Protein AF-A0A7M3Y0N8-F1 (afdb_monomer_lite)

Sequence (181 aa):
MATEAGMDGLASALGILLIPVLLALPLRIAWQLRVGSSIDNMSYRADIRRILHAGMPIEAFRVALNDRAREAGISPQRQRLLEADTIYPLGLGHFILLPALFVFPIALLLAAPVILLAFPVFMVTEFLLIRRNVLATALNLLRRLTNWQIIHIPRTLDTGEVSREHVMELSHHLRHFQRAP

pLDDT: mean 79.37, std 14.77, range [41.78, 96.88]

Secondary structure (DSSP, 8-state):
-HHHHHHHHHHHHHHHHHHHHHHHHHHHHHHHHHH---HHHHHHHHHHHHHHHTT--GGGGHHHHHHHHHHTT--HHHHHHHHHHHHS---HHHHHHHHHHHHHHHHHHHHHHHHHHHHHHHHHHHIIIIIT-HHHHHHHHHHHHH-------------S---HHHHHHHHHHHHHHT---

Foldseek 3Di:
DVVVVVVVVVVVVVVVVCVLVVQLVVVVVVVDVVLHPDPLLVVLLVVLVVCVVVVHDVVVCVVVSVVSCVVSVHDPVSSVVSNCCSVPPPDSVNSSVVVVVVVVVVVCVVCVVVCVVCVVVVVVVCCVVPVVVVVVVVVVVVCVVVVDDPPDPDPPDDDDDDPVVVVVVVVVVVVVVVPDD

Radius of gyration: 30.43 Å; chains: 1; bounding box: 60×51×73 Å

Structure (mmCIF, N/CA/C/O backbone):
data_AF-A0A7M3Y0N8-F1
#
_entry.id   AF-A0A7M3Y0N8-F1
#
loop_
_atom_site.group_PDB
_atom_site.id
_atom_site.type_symbol
_atom_site.label_atom_id
_atom_site.label_alt_id
_atom_site.label_comp_id
_atom_site.label_asym_id
_atom_site.label_entity_id
_atom_site.label_seq_id
_atom_site.pdbx_PDB_ins_code
_atom_site.Cartn_x
_atom_site.Cartn_y
_atom_site.Cartn_z
_atom_site.occupancy
_atom_site.B_iso_or_equiv
_atom_site.auth_seq_id
_atom_site.auth_comp_id
_atom_site.auth_asym_id
_atom_site.auth_atom_id
_atom_site.pdbx_PDB_model_num
ATOM 1 N N . MET A 1 1 ? 21.753 -34.681 -4.983 1.00 45.09 1 MET A N 1
ATOM 2 C CA . MET A 1 1 ? 22.446 -33.444 -5.404 1.00 45.09 1 MET A CA 1
ATOM 3 C C . MET A 1 1 ? 21.598 -32.520 -6.282 1.00 45.09 1 MET A C 1
ATOM 5 O O . MET A 1 1 ? 21.360 -31.408 -5.843 1.00 45.09 1 MET A O 1
ATOM 9 N N . ALA A 1 2 ? 21.096 -32.905 -7.470 1.00 52.44 2 ALA A N 1
ATOM 10 C CA . ALA A 1 2 ? 20.305 -31.975 -8.309 1.00 52.44 2 ALA A CA 1
ATOM 11 C C . ALA A 1 2 ? 18.883 -31.671 -7.776 1.00 52.44 2 ALA A C 1
ATOM 13 O O . ALA A 1 2 ? 18.378 -30.566 -7.946 1.00 52.44 2 ALA A O 1
ATOM 14 N N . THR A 1 3 ? 18.241 -32.635 -7.110 1.00 57.16 3 THR A N 1
ATOM 15 C CA . THR A 1 3 ? 16.905 -32.479 -6.503 1.00 57.16 3 THR A CA 1
ATOM 16 C C . THR A 1 3 ? 16.920 -31.661 -5.211 1.00 57.16 3 THR A C 1
ATOM 18 O O . THR A 1 3 ? 16.003 -30.881 -4.975 1.00 57.16 3 THR A O 1
ATOM 21 N N . GLU A 1 4 ? 17.981 -31.784 -4.412 1.00 56.31 4 GLU A N 1
ATOM 22 C CA . GLU A 1 4 ? 18.173 -31.024 -3.166 1.00 56.31 4 GLU A CA 1
ATOM 23 C C . GLU A 1 4 ? 18.320 -29.524 -3.457 1.00 56.31 4 GLU A C 1
ATOM 25 O O . GLU A 1 4 ? 17.602 -28.721 -2.874 1.00 56.31 4 GLU A O 1
ATOM 30 N N . ALA A 1 5 ? 19.109 -29.153 -4.476 1.00 60.94 5 ALA A N 1
ATOM 31 C CA . ALA A 1 5 ? 19.248 -27.759 -4.909 1.00 60.94 5 ALA A CA 1
ATOM 32 C C . ALA A 1 5 ? 17.915 -27.124 -5.364 1.00 60.94 5 ALA A C 1
ATOM 34 O O . ALA A 1 5 ? 17.694 -25.927 -5.178 1.00 60.94 5 ALA A O 1
ATOM 35 N N . GLY A 1 6 ? 17.008 -27.920 -5.944 1.00 75.00 6 GLY A N 1
ATOM 36 C CA . GLY A 1 6 ? 15.667 -27.466 -6.322 1.00 75.00 6 GLY A CA 1
ATOM 37 C C . GLY A 1 6 ? 14.749 -27.251 -5.117 1.00 75.00 6 GLY A C 1
ATOM 38 O O . GLY A 1 6 ? 14.000 -26.275 -5.085 1.00 75.00 6 GLY A O 1
ATOM 39 N N . MET A 1 7 ? 14.829 -28.125 -4.110 1.00 80.75 7 MET A N 1
ATOM 40 C CA . MET A 1 7 ? 14.076 -27.984 -2.859 1.00 80.75 7 MET A CA 1
ATOM 41 C C . MET A 1 7 ? 14.558 -26.788 -2.037 1.00 80.75 7 MET A C 1
ATOM 43 O O . MET A 1 7 ? 13.728 -26.023 -1.547 1.00 80.75 7 MET A O 1
ATOM 47 N N . ASP A 1 8 ? 15.869 -26.572 -1.958 1.00 85.50 8 ASP A N 1
ATOM 48 C CA . ASP A 1 8 ? 16.460 -25.424 -1.263 1.00 85.50 8 ASP A CA 1
ATOM 49 C C . ASP A 1 8 ? 16.097 -24.099 -1.958 1.00 85.50 8 ASP A C 1
ATOM 51 O O . ASP A 1 8 ? 15.744 -23.104 -1.313 1.00 85.50 8 ASP A O 1
ATOM 55 N N . GLY A 1 9 ? 16.105 -24.088 -3.296 1.00 88.81 9 GLY A N 1
ATOM 56 C CA . GLY A 1 9 ? 15.646 -22.957 -4.105 1.00 88.81 9 GLY A CA 1
ATOM 57 C C . GLY A 1 9 ? 14.156 -22.652 -3.916 1.00 88.81 9 GLY A C 1
ATOM 58 O O . GLY A 1 9 ? 13.771 -21.498 -3.740 1.00 88.81 9 GLY A O 1
ATOM 59 N N . LEU A 1 10 ? 13.307 -23.681 -3.886 1.00 88.38 10 LEU A N 1
ATOM 60 C CA . LEU A 1 10 ? 11.877 -23.527 -3.605 1.00 88.38 10 LEU A CA 1
ATOM 61 C C . LEU A 1 10 ? 11.629 -23.022 -2.181 1.00 88.38 10 LEU A C 1
ATOM 63 O O . LEU A 1 10 ? 10.825 -22.110 -1.997 1.00 88.38 10 LEU A O 1
ATOM 67 N N . ALA A 1 11 ? 12.329 -23.566 -1.184 1.00 90.38 11 ALA A N 1
ATOM 68 C CA . ALA A 1 11 ? 12.193 -23.156 0.210 1.00 90.38 11 ALA A CA 1
ATOM 69 C C . ALA A 1 11 ? 12.622 -21.696 0.420 1.00 90.38 11 ALA A C 1
ATOM 71 O O . ALA A 1 11 ? 11.923 -20.934 1.090 1.00 90.38 11 ALA A O 1
ATOM 72 N N . SER A 1 12 ? 13.731 -21.283 -0.197 1.00 88.75 12 SER A N 1
ATOM 73 C CA . SER A 1 12 ? 14.203 -19.895 -0.150 1.00 88.75 12 SER A CA 1
ATOM 74 C C . SER A 1 12 ? 13.273 -18.938 -0.898 1.00 88.75 12 SER A C 1
ATOM 76 O O . SER A 1 12 ? 12.928 -17.889 -0.355 1.00 88.75 12 SER A O 1
ATOM 78 N N . ALA A 1 13 ? 12.787 -19.306 -2.086 1.00 90.12 13 ALA A N 1
ATOM 79 C CA . ALA A 1 13 ? 11.809 -18.508 -2.825 1.00 90.12 13 ALA A CA 1
ATOM 80 C C . ALA A 1 13 ? 10.495 -18.341 -2.044 1.00 90.12 13 ALA A C 1
ATOM 82 O O . ALA A 1 13 ? 9.976 -17.228 -1.939 1.00 90.12 13 ALA A O 1
ATOM 83 N N . LEU A 1 14 ? 9.987 -19.422 -1.443 1.00 92.56 14 LEU A N 1
ATOM 84 C CA . LEU A 1 14 ? 8.788 -19.385 -0.604 1.00 92.56 14 LEU A CA 1
ATOM 85 C C . LEU A 1 14 ? 9.011 -18.519 0.642 1.00 92.56 14 LEU A C 1
ATOM 87 O O . LEU A 1 14 ? 8.149 -17.719 1.005 1.00 92.56 14 LEU A O 1
ATOM 91 N N . GLY A 1 15 ? 10.185 -18.647 1.265 1.00 90.56 15 GLY A N 1
ATOM 92 C CA . GLY A 1 15 ? 10.600 -17.830 2.398 1.00 90.56 15 GLY A CA 1
ATOM 93 C C . GLY A 1 15 ? 10.583 -16.344 2.053 1.00 90.56 15 GLY A C 1
ATOM 94 O O . GLY A 1 15 ? 9.907 -15.575 2.732 1.00 90.56 15 GLY A O 1
ATOM 95 N N . ILE A 1 16 ? 11.241 -15.951 0.957 1.00 88.75 16 ILE A N 1
ATOM 96 C CA . ILE A 1 16 ? 11.287 -14.558 0.484 1.00 88.75 16 ILE A CA 1
ATOM 97 C C . ILE A 1 16 ? 9.879 -14.030 0.178 1.00 88.75 16 ILE A C 1
ATOM 99 O O . ILE A 1 16 ? 9.548 -12.909 0.566 1.00 88.75 16 ILE A O 1
ATOM 103 N N . LEU A 1 17 ? 9.029 -14.842 -0.458 1.00 86.88 17 LEU A N 1
ATOM 104 C CA . LEU A 1 17 ? 7.649 -14.470 -0.780 1.00 86.88 17 LEU A CA 1
ATOM 105 C C . LEU A 1 17 ? 6.785 -14.254 0.475 1.00 86.88 17 LEU A C 1
ATOM 107 O O . LEU A 1 17 ? 5.883 -13.416 0.467 1.00 86.88 17 LEU A O 1
ATOM 111 N N . LEU A 1 18 ? 7.063 -14.981 1.559 1.00 89.75 18 LEU A N 1
ATOM 112 C CA . LEU A 1 18 ? 6.328 -14.880 2.821 1.00 89.75 18 LEU A CA 1
ATOM 113 C C . LEU A 1 18 ? 6.800 -13.734 3.725 1.00 89.75 18 LEU A C 1
ATOM 115 O O . LEU A 1 18 ? 6.026 -13.317 4.587 1.00 89.75 18 LEU A O 1
ATOM 119 N N . ILE A 1 19 ? 8.006 -13.182 3.534 1.00 87.62 19 ILE A N 1
ATOM 120 C CA . ILE A 1 19 ? 8.553 -12.095 4.375 1.00 87.62 19 ILE A CA 1
ATOM 121 C C . ILE A 1 19 ? 7.565 -10.928 4.566 1.00 87.62 19 ILE A C 1
ATOM 123 O O . ILE A 1 19 ? 7.326 -10.550 5.716 1.00 87.62 19 ILE A O 1
ATOM 127 N N . PRO A 1 20 ? 6.937 -10.362 3.513 1.00 84.31 20 PRO A N 1
ATOM 128 C CA . PRO A 1 20 ? 6.015 -9.239 3.683 1.00 84.31 20 PRO A CA 1
ATOM 129 C C . PRO A 1 20 ? 4.795 -9.609 4.531 1.00 84.31 20 PRO A C 1
ATOM 131 O O . PRO A 1 20 ? 4.325 -8.807 5.335 1.00 84.31 20 PRO A O 1
ATOM 134 N N . VAL A 1 21 ? 4.305 -10.842 4.387 1.00 86.88 21 VAL A N 1
ATOM 135 C CA . VAL A 1 21 ? 3.158 -11.355 5.143 1.00 86.88 21 VAL A CA 1
ATOM 136 C C . VAL A 1 21 ? 3.536 -11.563 6.608 1.00 86.88 21 VAL A C 1
ATOM 138 O O . VAL A 1 21 ? 2.800 -11.132 7.497 1.00 86.88 21 VAL A O 1
ATOM 141 N N . LEU A 1 22 ? 4.698 -12.165 6.864 1.00 88.88 22 LEU A N 1
ATOM 142 C CA . LEU A 1 22 ? 5.213 -12.397 8.213 1.00 88.88 22 LEU A CA 1
ATOM 143 C C . LEU A 1 22 ? 5.461 -11.086 8.964 1.00 88.88 22 LEU A C 1
ATOM 145 O O . LEU A 1 22 ? 5.170 -11.014 10.153 1.00 88.88 22 LEU A O 1
ATOM 149 N N . LEU A 1 23 ? 5.936 -10.044 8.278 1.00 87.00 23 LEU A N 1
ATOM 150 C CA . LEU A 1 23 ? 6.123 -8.710 8.858 1.00 87.00 23 LEU A CA 1
ATOM 151 C C . LEU A 1 23 ? 4.797 -7.970 9.090 1.00 87.00 23 LEU A C 1
ATOM 153 O O . LEU A 1 23 ? 4.647 -7.265 10.089 1.00 87.00 23 LEU A O 1
ATOM 157 N N . ALA A 1 24 ? 3.822 -8.134 8.196 1.00 87.19 24 ALA A N 1
ATOM 158 C CA . ALA A 1 24 ? 2.511 -7.497 8.316 1.00 87.19 24 ALA A CA 1
ATOM 159 C C . ALA A 1 24 ? 1.663 -8.087 9.458 1.00 87.19 24 ALA A C 1
ATOM 161 O O . ALA A 1 24 ? 0.863 -7.382 10.082 1.00 87.19 24 ALA A O 1
ATOM 162 N N . LEU A 1 25 ? 1.826 -9.381 9.740 1.00 87.88 25 LEU A N 1
ATOM 163 C CA . LEU A 1 25 ? 1.012 -10.115 10.705 1.00 87.88 25 LEU A CA 1
ATOM 164 C C . LEU A 1 25 ? 1.091 -9.583 12.152 1.00 87.88 25 LEU A C 1
ATOM 166 O O . LEU A 1 25 ? 0.028 -9.293 12.711 1.00 87.88 25 LEU A O 1
ATOM 170 N N . PRO A 1 26 ? 2.274 -9.408 12.781 1.00 85.88 26 PRO A N 1
ATOM 171 C CA . PRO A 1 26 ? 2.360 -8.890 14.147 1.00 85.88 26 PRO A CA 1
ATOM 172 C C . PRO A 1 26 ? 1.799 -7.471 14.248 1.00 85.88 26 PRO A C 1
ATOM 174 O O . PRO A 1 26 ? 1.167 -7.131 15.245 1.00 85.88 26 PRO A O 1
ATOM 177 N N . LEU A 1 27 ? 1.954 -6.665 13.194 1.00 85.81 27 LEU A N 1
ATOM 178 C CA . LEU A 1 27 ? 1.429 -5.305 13.138 1.00 85.81 27 LEU A CA 1
ATOM 179 C C . LEU A 1 27 ? -0.107 -5.296 13.119 1.00 85.81 27 LEU A C 1
ATOM 181 O O . LEU A 1 27 ? -0.736 -4.541 13.863 1.00 85.81 27 LEU A O 1
ATOM 185 N N . ARG A 1 28 ? -0.714 -6.202 12.342 1.00 85.00 28 ARG A N 1
ATOM 186 C CA . ARG A 1 28 ? -2.167 -6.412 12.340 1.00 85.00 28 ARG A CA 1
ATOM 187 C C . ARG A 1 28 ? -2.672 -6.882 13.702 1.00 85.00 28 ARG A C 1
ATOM 189 O O . ARG A 1 28 ? -3.688 -6.380 14.175 1.00 85.00 28 ARG A O 1
ATOM 196 N N . ILE A 1 29 ? -1.989 -7.836 14.332 1.00 86.19 29 ILE A N 1
ATOM 197 C CA . ILE A 1 29 ? -2.383 -8.350 15.652 1.00 86.19 29 ILE A CA 1
ATOM 198 C C . ILE A 1 29 ? -2.300 -7.232 16.698 1.00 86.19 29 ILE A C 1
ATOM 200 O O . ILE A 1 29 ? -3.254 -7.021 17.447 1.00 86.19 29 ILE A O 1
ATOM 204 N N . ALA A 1 30 ? -1.211 -6.461 16.707 1.00 86.31 30 ALA A N 1
ATOM 205 C CA . ALA A 1 30 ? -1.049 -5.312 17.594 1.00 86.31 30 ALA A CA 1
ATOM 206 C C . ALA A 1 30 ? -2.167 -4.272 17.400 1.00 86.31 30 ALA A C 1
ATOM 208 O O . ALA A 1 30 ? -2.710 -3.754 18.380 1.00 86.31 30 ALA A O 1
ATOM 209 N N . TRP A 1 31 ? -2.564 -4.010 16.150 1.00 82.88 31 TRP A N 1
ATOM 210 C CA . TRP A 1 31 ? -3.699 -3.141 15.840 1.00 82.88 31 TRP A CA 1
ATOM 211 C C . TRP A 1 31 ? -5.018 -3.690 16.393 1.00 82.88 31 TRP A C 1
ATOM 213 O O . TRP A 1 31 ? -5.744 -2.969 17.076 1.00 82.88 31 TRP A O 1
ATOM 223 N N . GLN A 1 32 ? -5.307 -4.974 16.172 1.00 80.31 32 GLN A N 1
ATOM 224 C CA . GLN A 1 32 ? -6.529 -5.616 16.670 1.00 80.31 32 GLN A CA 1
ATOM 225 C C . GLN A 1 32 ? -6.619 -5.587 18.202 1.00 80.31 32 GLN A C 1
ATOM 227 O O . GLN A 1 32 ? -7.675 -5.265 18.751 1.00 80.31 32 GLN A O 1
ATOM 232 N N . LEU A 1 33 ? -5.505 -5.843 18.893 1.00 82.94 33 LEU A N 1
ATOM 233 C CA . LEU A 1 33 ? -5.428 -5.754 20.353 1.00 82.94 33 LEU A CA 1
ATOM 234 C C . LEU A 1 33 ? -5.663 -4.320 20.849 1.00 82.94 33 LEU A C 1
ATOM 236 O O . LEU A 1 33 ? -6.359 -4.118 21.844 1.00 82.94 33 LEU A O 1
ATOM 240 N N . ARG A 1 34 ? -5.131 -3.312 20.146 1.00 79.25 34 ARG A N 1
ATOM 241 C CA . ARG A 1 34 ? -5.270 -1.903 20.541 1.00 79.25 34 ARG A CA 1
ATOM 242 C C . ARG A 1 34 ? -6.662 -1.332 20.276 1.00 79.25 34 ARG A C 1
ATOM 244 O O . ARG A 1 34 ? -7.185 -0.601 21.120 1.00 79.25 34 ARG A O 1
ATOM 251 N N . VAL A 1 35 ? -7.278 -1.674 19.146 1.00 73.50 35 VAL A N 1
ATOM 252 C CA . VAL A 1 35 ? -8.662 -1.277 18.835 1.00 73.50 35 VAL A CA 1
ATOM 253 C C . VAL A 1 35 ? -9.642 -1.945 19.814 1.00 73.50 35 VAL A C 1
ATOM 255 O O . VAL A 1 35 ? -10.612 -1.318 20.243 1.00 73.50 35 VAL A O 1
ATOM 258 N N . GLY A 1 36 ? -9.296 -3.132 20.318 1.00 63.25 36 GLY A N 1
ATOM 259 C CA . GLY A 1 36 ? -9.880 -3.726 21.514 1.00 63.25 36 GLY A CA 1
ATOM 260 C C . GLY A 1 36 ? -11.222 -4.410 21.263 1.00 63.25 36 GLY A C 1
ATOM 261 O O . GLY A 1 36 ? -12.199 -3.800 20.828 1.00 63.25 36 GLY A O 1
ATOM 262 N N . SER A 1 37 ? -11.277 -5.685 21.628 1.00 60.66 37 SER A N 1
ATOM 263 C CA . SER A 1 37 ? -12.449 -6.561 21.608 1.00 60.66 37 SER A CA 1
ATOM 264 C C . SER A 1 37 ? -13.331 -6.416 22.859 1.00 60.66 37 SER A C 1
ATOM 266 O O . SER A 1 37 ? -13.857 -7.416 23.342 1.00 60.66 37 SER A O 1
ATOM 268 N N . SER A 1 38 ? -13.460 -5.212 23.436 1.00 63.28 38 SER A N 1
ATOM 269 C CA . SER A 1 38 ? -14.345 -5.027 24.598 1.00 63.28 38 SER A CA 1
ATOM 270 C C . SER A 1 38 ? -15.793 -5.307 24.194 1.00 63.28 38 SER A C 1
ATOM 272 O O . SER A 1 38 ? -16.205 -4.911 23.102 1.00 63.28 38 SER A O 1
ATOM 274 N N . ILE A 1 39 ? -16.561 -5.972 25.060 1.00 59.59 39 ILE A N 1
ATOM 275 C CA . ILE A 1 39 ? -17.967 -6.335 24.809 1.00 59.59 39 ILE A CA 1
ATOM 276 C C . ILE A 1 39 ? -18.793 -5.084 24.451 1.00 59.59 39 ILE A C 1
ATOM 278 O O . ILE A 1 39 ? -19.561 -5.113 23.491 1.00 59.59 39 ILE A O 1
ATOM 282 N N . ASP A 1 40 ? -18.532 -3.950 25.107 1.00 67.06 40 ASP A N 1
ATOM 283 C CA . ASP A 1 40 ? -19.203 -2.665 24.839 1.00 67.06 40 ASP A CA 1
ATOM 284 C C . ASP A 1 40 ? -18.871 -2.077 23.458 1.00 67.06 40 ASP A C 1
ATOM 286 O O . ASP A 1 40 ? -19.668 -1.363 22.850 1.00 67.06 40 ASP A O 1
ATOM 290 N N . ASN A 1 41 ? -17.715 -2.432 22.892 1.00 75.62 41 ASN A N 1
ATOM 291 C CA . ASN A 1 41 ? -17.376 -2.035 21.528 1.00 75.62 41 ASN A CA 1
ATOM 292 C 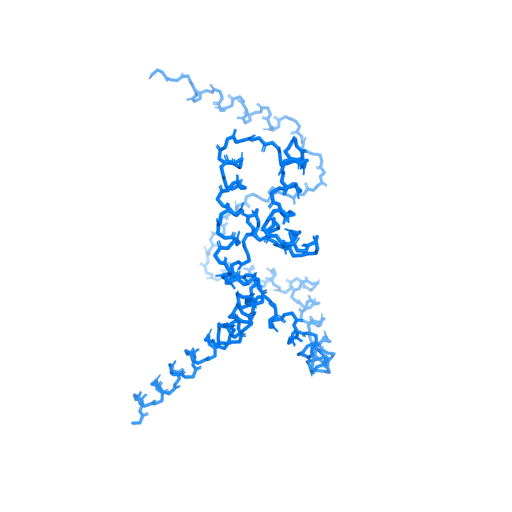C . ASN A 1 41 ? -18.217 -2.818 20.509 1.00 75.62 41 ASN A C 1
ATOM 294 O O . ASN A 1 41 ? -18.422 -2.339 19.395 1.00 75.62 41 ASN A O 1
ATOM 298 N N . MET A 1 42 ? -18.689 -4.025 20.847 1.00 76.81 42 MET A N 1
ATOM 299 C CA . MET A 1 42 ? -19.482 -4.846 19.927 1.00 76.81 42 MET A CA 1
ATOM 300 C C . MET A 1 42 ? -20.900 -4.306 19.752 1.00 76.81 42 MET A C 1
ATOM 302 O O . MET A 1 42 ? -21.385 -4.286 18.617 1.00 76.81 42 MET A O 1
ATOM 306 N N . SER A 1 43 ? -21.532 -3.840 20.835 1.00 82.44 43 SER A N 1
ATOM 307 C CA . SER A 1 43 ? -22.859 -3.211 20.798 1.00 82.44 43 SER A CA 1
ATOM 308 C C . SER A 1 43 ? -22.814 -1.894 20.021 1.00 82.44 43 SER A C 1
ATOM 310 O O . SER A 1 43 ? -23.565 -1.730 19.062 1.00 82.44 43 SER A O 1
ATOM 312 N N . TYR A 1 44 ? -21.837 -1.032 20.314 1.00 86.06 44 TYR A N 1
ATOM 313 C CA . TYR A 1 44 ? -21.636 0.222 19.582 1.00 86.06 44 TYR A CA 1
ATOM 314 C C . TYR A 1 44 ? -21.382 0.001 18.078 1.00 86.06 44 TYR A C 1
ATOM 316 O O . TYR A 1 44 ? -21.971 0.662 17.221 1.00 86.06 44 TYR A O 1
ATOM 324 N N . ARG A 1 45 ? -20.560 -0.997 17.719 1.00 86.12 45 ARG A N 1
ATOM 325 C CA . ARG A 1 45 ? -20.333 -1.379 16.313 1.00 86.12 45 ARG A CA 1
ATOM 326 C C . ARG A 1 45 ? -21.589 -1.933 15.639 1.00 86.12 45 ARG A C 1
ATOM 328 O O . ARG A 1 45 ? -21.746 -1.760 14.433 1.00 86.12 45 ARG A O 1
ATOM 335 N N . ALA A 1 46 ? -22.450 -2.640 16.371 1.00 86.56 46 ALA A N 1
ATOM 336 C CA . ALA A 1 46 ? -23.707 -3.148 15.829 1.00 86.56 46 ALA A CA 1
ATOM 337 C C . ALA A 1 46 ? -24.669 -2.002 15.492 1.00 86.56 46 ALA A C 1
ATOM 339 O O . ALA A 1 46 ? -25.259 -2.019 14.411 1.00 86.56 46 ALA A O 1
ATOM 340 N N . ASP A 1 47 ? -24.738 -0.984 16.353 1.00 86.88 47 ASP A N 1
ATOM 341 C CA . ASP A 1 47 ? -25.536 0.224 16.124 1.00 86.88 47 ASP A CA 1
ATOM 342 C C . ASP A 1 47 ? -25.043 0.984 14.879 1.00 86.88 47 ASP A C 1
ATOM 344 O O . ASP A 1 47 ? -25.834 1.299 13.987 1.00 86.88 47 ASP A O 1
ATOM 348 N N . ILE A 1 48 ? -23.723 1.174 14.742 1.00 86.62 48 ILE A N 1
ATOM 349 C CA . ILE A 1 48 ? -23.120 1.796 13.549 1.00 86.62 48 ILE A CA 1
ATOM 350 C C . ILE A 1 48 ? -23.430 0.990 12.283 1.00 86.62 48 ILE A C 1
ATOM 352 O O . ILE A 1 48 ? -23.888 1.555 11.289 1.00 86.62 48 ILE A O 1
ATOM 356 N N . ARG A 1 49 ? -23.221 -0.334 12.303 1.00 87.75 49 ARG A N 1
ATOM 357 C CA . ARG A 1 49 ? -23.522 -1.193 11.146 1.00 87.75 49 ARG A CA 1
ATOM 358 C C . ARG A 1 49 ? -24.988 -1.100 10.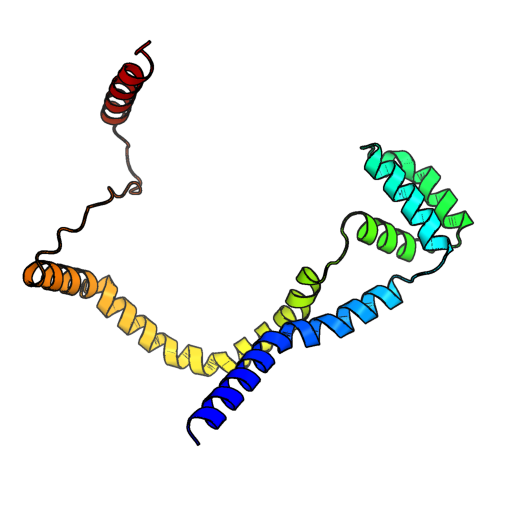744 1.00 87.75 49 ARG A C 1
ATOM 360 O O . ARG A 1 49 ? -25.275 -1.076 9.554 1.00 87.75 49 ARG A O 1
ATOM 367 N N . ARG A 1 50 ? -25.912 -1.005 11.703 1.00 89.06 50 ARG A N 1
ATOM 368 C CA . ARG A 1 50 ? -27.343 -0.840 11.420 1.00 89.06 50 ARG A CA 1
ATOM 369 C C . ARG A 1 50 ? -27.631 0.468 10.677 1.00 89.06 50 ARG A C 1
ATOM 371 O O . ARG A 1 50 ? -28.411 0.448 9.730 1.00 89.06 50 ARG A O 1
ATOM 378 N N . ILE A 1 51 ? -26.981 1.568 11.065 1.00 87.69 51 ILE A N 1
ATOM 379 C CA . ILE A 1 51 ? -27.098 2.869 10.382 1.00 87.69 51 ILE A CA 1
ATOM 380 C C . ILE A 1 51 ? -26.524 2.787 8.959 1.00 87.69 51 ILE A C 1
ATOM 382 O O . ILE A 1 51 ? -27.184 3.209 8.010 1.00 87.69 51 ILE A O 1
ATOM 386 N N . LEU A 1 52 ? -25.341 2.181 8.794 1.00 86.88 52 LEU A N 1
ATOM 387 C CA . LEU A 1 52 ? -24.720 1.968 7.478 1.00 86.88 52 LEU A CA 1
ATOM 388 C C . LEU A 1 52 ? -25.575 1.081 6.565 1.00 86.88 52 LEU A C 1
ATOM 390 O O . LEU A 1 52 ? -25.758 1.404 5.395 1.00 86.88 52 LEU A O 1
ATOM 394 N N . HIS A 1 53 ? -26.139 -0.009 7.090 1.00 87.44 53 HIS A N 1
ATOM 395 C CA . HIS A 1 53 ? -27.044 -0.879 6.336 1.00 87.44 53 HIS A CA 1
ATOM 396 C C . HIS A 1 53 ? -28.346 -0.175 5.939 1.00 87.44 53 HIS A C 1
ATOM 398 O O . HIS A 1 53 ? -28.920 -0.514 4.908 1.00 87.44 53 HIS A O 1
ATOM 404 N N . ALA A 1 54 ? -28.794 0.816 6.713 1.00 89.25 54 ALA A N 1
ATOM 405 C CA . ALA A 1 54 ? -29.938 1.654 6.364 1.00 89.25 54 ALA A CA 1
ATOM 406 C C . ALA A 1 54 ? -29.618 2.710 5.284 1.00 89.25 54 ALA A C 1
ATOM 408 O O . ALA A 1 54 ? -30.522 3.422 4.855 1.00 89.25 54 ALA A O 1
ATOM 409 N N . GLY A 1 55 ? -28.356 2.834 4.848 1.00 85.69 55 GLY A N 1
ATOM 410 C CA . GLY A 1 55 ? -27.934 3.815 3.843 1.00 85.69 55 GLY A CA 1
ATOM 411 C C . GLY A 1 55 ? -27.978 5.265 4.331 1.00 85.69 55 GLY A C 1
ATOM 412 O O . GLY A 1 55 ? -27.970 6.188 3.520 1.00 85.69 55 GLY A O 1
ATOM 413 N N . MET A 1 56 ? -28.048 5.477 5.647 1.00 86.31 56 MET A N 1
ATOM 414 C CA . MET A 1 56 ? -28.164 6.806 6.241 1.00 86.31 56 MET A CA 1
ATOM 415 C C . MET A 1 56 ? -26.781 7.394 6.562 1.00 86.31 56 MET A C 1
ATOM 417 O O . MET A 1 56 ? -25.888 6.657 6.991 1.00 86.31 56 MET A O 1
ATOM 421 N N . PRO A 1 57 ? -26.591 8.720 6.423 1.00 84.06 57 PRO A N 1
ATOM 422 C CA . PRO A 1 57 ? -25.347 9.369 6.820 1.00 84.06 57 PRO A CA 1
ATOM 423 C C . PRO A 1 57 ? -25.165 9.315 8.344 1.00 84.06 57 PRO A C 1
ATOM 425 O O . PRO A 1 57 ? -26.096 9.583 9.107 1.00 84.06 57 PRO A O 1
ATOM 428 N N . ILE A 1 58 ? -23.948 9.003 8.795 1.00 83.00 58 ILE A N 1
ATOM 429 C CA . ILE A 1 58 ? -23.604 8.848 10.221 1.00 83.00 58 ILE A CA 1
ATOM 430 C C . ILE A 1 58 ? -23.748 10.181 10.971 1.00 83.00 58 ILE A C 1
ATOM 432 O O . ILE A 1 58 ? -24.151 10.204 12.135 1.00 83.00 58 ILE A O 1
ATOM 436 N N . GLU A 1 59 ? -23.504 11.301 10.290 1.00 84.94 59 GLU A N 1
ATOM 437 C CA . GLU A 1 59 ? -23.663 12.663 10.809 1.00 84.94 59 GLU A CA 1
ATOM 438 C C . GLU A 1 59 ? -25.074 12.934 11.343 1.00 84.94 59 GLU A C 1
ATOM 440 O O . GLU A 1 59 ? -25.213 13.607 12.364 1.00 84.94 59 GLU A O 1
ATOM 445 N N . ALA A 1 60 ? -26.111 12.366 10.714 1.00 86.81 60 ALA A N 1
ATOM 446 C CA . ALA A 1 60 ? -27.495 12.534 11.160 1.00 86.81 60 ALA A CA 1
ATOM 447 C C . ALA A 1 60 ? -27.751 11.898 12.539 1.00 86.81 60 ALA A C 1
ATOM 449 O O . ALA A 1 60 ? -28.635 12.338 13.269 1.00 86.81 60 ALA A O 1
ATOM 450 N N . PHE A 1 61 ? -26.947 10.903 12.922 1.00 88.38 61 PHE A N 1
ATOM 451 C CA . PHE A 1 61 ? -27.052 10.184 14.193 1.00 88.38 61 PHE A CA 1
ATOM 452 C C . PHE A 1 61 ? -25.952 10.567 15.192 1.00 88.38 61 PHE A C 1
ATOM 454 O O . PHE A 1 61 ? -25.783 9.890 16.206 1.00 88.38 61 PHE A O 1
ATOM 461 N N . ARG A 1 62 ? -25.210 11.662 14.957 1.00 89.81 62 ARG A N 1
ATOM 462 C CA . ARG A 1 62 ? -24.057 12.057 15.787 1.00 89.81 62 ARG A CA 1
ATOM 463 C C . ARG A 1 62 ? -24.409 12.234 17.268 1.00 89.81 62 ARG A C 1
ATOM 465 O O . ARG A 1 62 ? -23.632 11.816 18.119 1.00 89.81 62 ARG A O 1
ATOM 472 N N . VAL A 1 63 ? -25.563 12.829 17.578 1.00 90.94 63 VAL A N 1
ATOM 473 C CA . VAL A 1 63 ? -26.016 13.041 18.967 1.00 90.94 63 VAL A CA 1
ATOM 474 C C . VAL A 1 63 ? -26.291 11.701 19.652 1.00 90.94 63 VAL A C 1
ATOM 476 O O . VAL A 1 63 ? -25.676 11.403 20.669 1.00 90.94 63 VAL A O 1
ATOM 479 N N . ALA A 1 64 ? -27.101 10.842 19.025 1.00 90.00 64 ALA A N 1
ATOM 480 C CA . ALA A 1 64 ? -27.426 9.517 19.551 1.00 90.00 64 ALA A CA 1
ATOM 481 C C . ALA A 1 64 ? -26.180 8.624 19.717 1.00 90.00 64 ALA A C 1
ATOM 483 O O . ALA A 1 64 ? -26.050 7.912 20.710 1.00 90.00 64 ALA A O 1
ATOM 484 N N . LEU A 1 65 ? -25.234 8.685 18.773 1.00 89.56 65 LEU A N 1
ATOM 485 C CA . LEU A 1 65 ? -23.971 7.949 18.853 1.00 89.56 65 LEU A CA 1
ATOM 486 C C . LEU A 1 65 ? -23.068 8.459 19.980 1.00 89.56 65 LEU A C 1
ATOM 488 O O . LEU A 1 65 ? -22.400 7.651 20.621 1.00 89.56 65 LEU A O 1
ATOM 492 N N . ASN A 1 66 ? -23.045 9.767 20.237 1.00 91.31 66 ASN A N 1
ATOM 493 C CA . ASN A 1 66 ? -22.278 10.339 21.342 1.00 91.31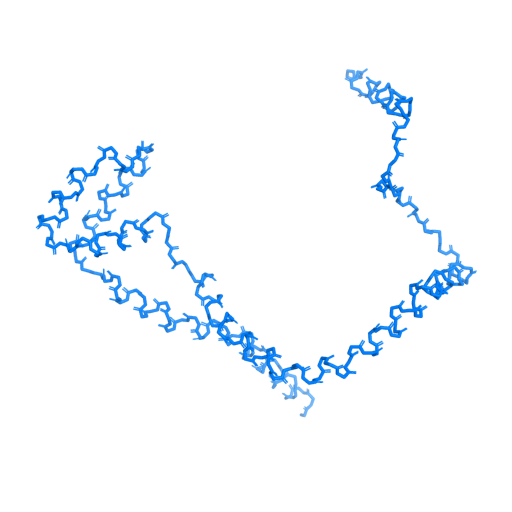 66 ASN A CA 1
ATOM 494 C C . ASN A 1 66 ? -22.874 9.959 22.703 1.00 91.31 66 ASN A C 1
ATOM 496 O O . ASN A 1 66 ? -22.120 9.617 23.614 1.00 91.31 66 ASN A O 1
ATOM 500 N N . ASP A 1 67 ? -24.202 9.968 22.836 1.00 91.75 67 ASP A N 1
ATOM 501 C CA . ASP A 1 67 ? -24.881 9.529 24.061 1.00 91.75 67 ASP A CA 1
ATOM 502 C C . ASP A 1 67 ? -24.608 8.045 24.319 1.00 91.75 67 ASP A C 1
ATOM 504 O O . ASP A 1 67 ? -24.186 7.667 25.413 1.00 91.75 67 ASP A O 1
ATOM 508 N N . ARG A 1 68 ? -24.701 7.217 23.271 1.00 88.81 68 ARG A N 1
ATOM 509 C CA . ARG A 1 68 ? -24.384 5.788 23.350 1.00 88.81 68 ARG A CA 1
ATOM 510 C C . ARG A 1 68 ? -22.920 5.521 23.694 1.00 88.81 68 ARG A C 1
ATOM 512 O O . ARG A 1 68 ? -22.625 4.632 24.489 1.00 88.81 68 ARG A O 1
ATOM 519 N N . ALA A 1 69 ? -21.998 6.297 23.126 1.00 87.69 69 ALA A N 1
ATOM 520 C CA . ALA A 1 69 ? -20.579 6.216 23.461 1.00 87.69 69 ALA A CA 1
ATOM 521 C C . ALA A 1 69 ? -20.326 6.592 24.930 1.00 87.69 69 ALA A C 1
ATOM 523 O O . ALA A 1 69 ? -19.500 5.961 25.590 1.00 87.69 69 ALA A O 1
ATOM 524 N N . ARG A 1 70 ? -21.062 7.577 25.459 1.00 88.38 70 ARG A N 1
ATOM 525 C CA . ARG A 1 70 ? -20.967 8.015 26.855 1.00 88.38 70 ARG A CA 1
ATOM 526 C C . ARG A 1 70 ? -21.529 6.977 27.824 1.00 88.38 70 ARG A C 1
ATOM 528 O O . ARG A 1 70 ? -20.888 6.713 28.838 1.00 88.38 70 ARG A O 1
ATOM 535 N N . GLU A 1 71 ? -22.661 6.357 27.490 1.00 88.81 71 GLU A N 1
ATOM 536 C CA . GLU A 1 71 ? -23.227 5.217 28.229 1.00 88.81 71 GLU A CA 1
ATOM 537 C C . GLU A 1 71 ? -22.262 4.027 28.270 1.00 88.81 71 GLU A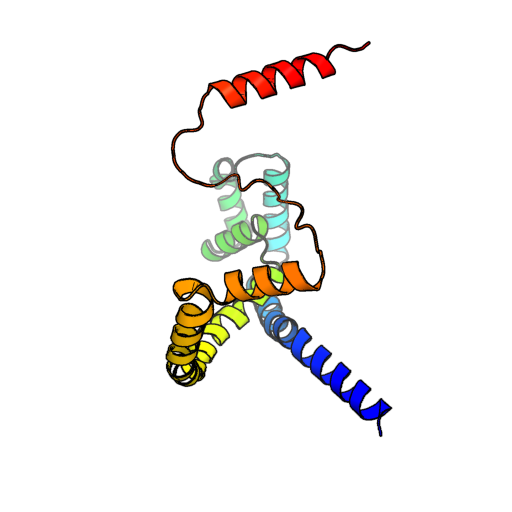 C 1
ATOM 539 O O . GLU A 1 71 ? -22.090 3.403 29.313 1.00 88.81 71 GLU A O 1
ATOM 544 N N . ALA A 1 72 ? -21.589 3.745 27.152 1.00 84.81 72 ALA A N 1
ATOM 545 C CA . ALA A 1 72 ? -20.607 2.671 27.028 1.00 84.81 72 ALA A CA 1
ATOM 546 C C . ALA A 1 72 ? -19.219 3.017 27.614 1.00 84.81 72 ALA A C 1
ATOM 548 O O . ALA A 1 72 ? -18.290 2.217 27.509 1.00 84.81 72 ALA A O 1
ATOM 549 N N . GLY A 1 73 ? -19.031 4.215 28.184 1.00 86.38 73 GLY A N 1
ATOM 550 C CA . GLY A 1 73 ? -17.744 4.650 28.740 1.00 86.38 73 GLY A CA 1
ATOM 551 C C . GLY A 1 73 ? -16.615 4.781 27.704 1.00 86.38 73 GLY A C 1
ATOM 552 O O . GLY A 1 73 ? -15.433 4.719 28.053 1.00 86.38 73 GLY A O 1
ATOM 553 N N . ILE A 1 74 ? -16.947 4.947 26.420 1.00 86.25 74 ILE A N 1
ATOM 554 C CA . ILE A 1 74 ? -15.980 5.040 25.323 1.00 86.25 74 ILE A CA 1
ATOM 555 C C . ILE A 1 74 ? -15.429 6.469 25.263 1.00 86.25 74 ILE A C 1
ATOM 557 O O . ILE A 1 74 ? -16.168 7.442 25.135 1.00 86.25 74 ILE A O 1
ATOM 561 N N . SER A 1 75 ? -14.102 6.614 25.316 1.00 88.06 75 SER A N 1
ATOM 562 C CA . SER A 1 75 ? -13.474 7.931 25.174 1.00 88.06 75 SER A CA 1
ATOM 563 C C . SER A 1 75 ? -13.664 8.494 23.755 1.00 88.06 75 SER A C 1
ATOM 565 O O . SER A 1 75 ? -13.653 7.726 22.790 1.00 88.06 75 SER A O 1
ATOM 567 N N . PRO A 1 76 ? -13.736 9.827 23.567 1.00 86.62 76 PRO A N 1
ATOM 568 C CA . PRO A 1 76 ? -13.953 10.430 22.245 1.00 86.62 76 PRO A CA 1
ATOM 569 C C . PRO A 1 76 ? -12.896 10.034 21.204 1.00 86.62 76 PRO A C 1
ATOM 571 O O . PRO A 1 76 ? -13.190 9.866 20.023 1.00 86.62 76 PRO A O 1
ATOM 574 N N . GLN A 1 77 ? -11.644 9.851 21.635 1.00 85.06 77 GLN A N 1
ATOM 575 C CA . GLN A 1 77 ? -10.569 9.363 20.766 1.00 85.06 77 GLN A CA 1
ATOM 576 C C . GLN A 1 77 ? -10.817 7.916 20.326 1.00 85.06 77 GLN A C 1
ATOM 578 O O . GLN A 1 77 ? -10.616 7.578 19.161 1.00 85.06 77 GLN A O 1
ATOM 583 N N . ARG A 1 78 ? -11.281 7.064 21.244 1.00 84.50 78 ARG A N 1
ATOM 584 C CA . ARG A 1 78 ? -11.575 5.658 20.962 1.00 84.50 78 ARG A CA 1
ATOM 585 C C . ARG A 1 78 ? -12.823 5.498 20.099 1.00 84.50 78 ARG A C 1
ATOM 587 O O . ARG A 1 78 ? -12.816 4.664 19.202 1.00 84.50 78 ARG A O 1
ATOM 594 N N . GLN A 1 79 ? -13.835 6.335 20.311 1.00 88.31 79 GLN A N 1
ATOM 595 C CA . GLN A 1 79 ? -15.029 6.410 19.473 1.00 88.31 79 GLN A CA 1
ATOM 596 C C . GLN A 1 79 ? -14.651 6.665 18.009 1.00 88.31 79 GLN A C 1
ATOM 598 O O . GLN A 1 79 ? -15.040 5.897 17.135 1.00 88.31 79 GLN A O 1
ATOM 603 N N . ARG A 1 80 ? -13.803 7.670 17.748 1.00 87.19 80 ARG A N 1
ATOM 604 C CA . ARG A 1 80 ? -13.319 7.980 16.390 1.00 87.19 80 ARG A CA 1
ATOM 605 C C . ARG A 1 80 ? -12.588 6.807 15.741 1.00 87.19 80 ARG A C 1
ATOM 607 O O . ARG A 1 80 ? -12.778 6.555 14.557 1.00 87.19 80 ARG A O 1
ATOM 614 N N . LEU A 1 81 ? -11.770 6.084 16.509 1.00 86.00 81 LEU A N 1
ATOM 615 C CA . LEU A 1 81 ? -11.075 4.893 16.014 1.00 86.00 81 LEU A CA 1
ATOM 616 C C . LEU A 1 81 ? -12.056 3.765 15.665 1.00 86.00 81 LEU A C 1
ATOM 618 O O . LEU A 1 81 ? -11.887 3.119 14.638 1.00 86.00 81 LEU A O 1
ATOM 622 N N . LEU A 1 82 ? -13.082 3.539 16.490 1.00 85.31 82 LEU A N 1
ATOM 623 C CA . LEU A 1 82 ? -14.109 2.520 16.252 1.00 85.31 82 LEU A CA 1
ATOM 624 C C . LEU A 1 82 ? -15.006 2.857 15.055 1.00 85.31 82 LEU A C 1
ATOM 626 O O . LEU A 1 82 ? -15.309 1.965 14.262 1.00 85.31 82 LEU A O 1
ATOM 630 N N . GLU A 1 83 ? -15.413 4.121 14.916 1.00 88.38 83 GLU A N 1
ATOM 631 C CA . GLU A 1 83 ? -16.165 4.616 13.757 1.00 88.38 83 GLU A CA 1
ATOM 632 C C . GLU A 1 83 ? -15.346 4.412 12.475 1.00 88.38 83 GLU A C 1
ATOM 634 O O . GLU A 1 83 ? -15.809 3.750 11.546 1.00 88.38 83 GLU A O 1
ATOM 639 N N . ALA A 1 84 ? -14.097 4.890 12.455 1.00 85.81 84 ALA A N 1
ATOM 640 C CA . ALA A 1 84 ? -13.212 4.769 11.300 1.00 85.81 84 ALA A CA 1
ATOM 641 C C . ALA A 1 84 ? -12.931 3.307 10.920 1.00 85.81 84 ALA A C 1
ATOM 643 O O . ALA A 1 84 ? -13.015 2.967 9.746 1.00 85.81 84 ALA A O 1
ATOM 644 N N . ASP A 1 85 ? -12.663 2.435 11.895 1.00 84.38 85 ASP A N 1
ATOM 645 C CA . ASP A 1 85 ? -12.420 1.003 11.663 1.00 84.38 85 ASP A CA 1
ATOM 646 C C . ASP A 1 85 ? -13.678 0.256 11.185 1.00 84.38 85 ASP A C 1
ATOM 648 O O . ASP A 1 85 ? -13.576 -0.740 10.473 1.00 84.38 85 ASP A O 1
ATOM 652 N N . THR A 1 86 ? -14.875 0.726 11.551 1.00 84.25 86 THR A N 1
ATOM 653 C CA . THR A 1 86 ? -16.139 0.120 11.094 1.00 84.25 86 THR A CA 1
ATOM 654 C C . THR A 1 86 ? -16.485 0.533 9.664 1.00 84.25 86 THR A C 1
ATOM 656 O O . THR A 1 86 ? -17.006 -0.287 8.911 1.00 84.25 86 THR A O 1
ATOM 659 N N . ILE A 1 87 ? -16.188 1.778 9.283 1.00 84.44 87 ILE A N 1
ATOM 660 C CA . ILE A 1 87 ? -16.427 2.293 7.926 1.00 84.44 87 ILE A CA 1
ATOM 661 C C . ILE A 1 87 ? -15.333 1.806 6.962 1.00 84.44 87 ILE A C 1
ATOM 663 O O . ILE A 1 87 ? -15.629 1.369 5.852 1.00 84.44 87 ILE A O 1
ATOM 667 N N . TYR A 1 88 ? -14.073 1.850 7.398 1.00 81.69 88 TYR A N 1
ATOM 668 C CA . TYR A 1 88 ? -12.886 1.510 6.614 1.00 81.69 88 TYR A CA 1
ATOM 669 C C . TYR A 1 88 ? -12.044 0.466 7.361 1.00 81.69 88 TYR A C 1
ATOM 671 O O . TYR A 1 88 ? -11.043 0.811 7.997 1.00 81.69 88 TYR A O 1
ATOM 679 N N . PRO A 1 89 ? -12.425 -0.822 7.310 1.00 79.12 89 PRO A N 1
ATOM 680 C CA . PRO A 1 89 ? -11.709 -1.860 8.040 1.00 79.12 89 PRO A CA 1
ATOM 681 C C . PRO A 1 89 ? -10.273 -2.001 7.525 1.00 79.12 89 PRO A C 1
ATOM 683 O O . PRO A 1 89 ? -10.038 -2.284 6.344 1.00 79.12 89 PRO A O 1
ATOM 686 N N . LEU A 1 90 ? -9.291 -1.856 8.422 1.00 77.38 90 LEU A N 1
ATOM 687 C CA . LEU A 1 90 ? -7.881 -2.055 8.083 1.00 77.38 90 LEU A CA 1
ATOM 688 C C . LEU A 1 90 ? -7.600 -3.549 7.849 1.00 77.38 90 LEU A C 1
ATOM 690 O O . LEU A 1 90 ? -7.307 -4.319 8.766 1.00 77.38 90 LEU A O 1
ATOM 694 N N . GLY A 1 91 ? -7.714 -3.969 6.589 1.00 73.94 91 GLY A N 1
ATOM 695 C CA . GLY A 1 91 ? -7.415 -5.332 6.143 1.00 73.94 91 GLY A CA 1
ATOM 696 C C . GLY A 1 91 ? -5.917 -5.642 6.015 1.00 73.94 91 GLY A C 1
ATOM 697 O O . GLY A 1 91 ? -5.073 -4.748 6.024 1.00 73.94 91 GLY A O 1
ATOM 698 N N . LEU A 1 92 ? -5.590 -6.926 5.816 1.00 69.50 92 LEU A N 1
ATOM 699 C CA . LEU A 1 92 ? -4.214 -7.420 5.628 1.00 69.50 92 LEU A CA 1
ATOM 700 C C . LEU A 1 92 ? -3.452 -6.694 4.509 1.00 69.50 92 LEU A C 1
ATOM 702 O O . LEU A 1 92 ? -2.275 -6.401 4.684 1.00 69.50 92 LEU A O 1
ATOM 706 N N . GLY A 1 93 ? -4.119 -6.350 3.401 1.00 79.44 93 GLY A N 1
ATOM 707 C CA . GLY A 1 93 ? -3.493 -5.632 2.285 1.00 79.44 93 GLY A CA 1
ATOM 708 C C . GLY A 1 93 ? -2.868 -4.295 2.697 1.00 79.44 93 GLY A C 1
ATOM 709 O O . GLY A 1 93 ? -1.757 -3.984 2.279 1.00 79.44 93 GLY A O 1
ATOM 710 N N . HIS A 1 94 ? -3.519 -3.549 3.595 1.00 81.31 94 HIS A N 1
ATOM 711 C CA . HIS A 1 94 ? -2.990 -2.283 4.113 1.00 81.31 94 HIS A CA 1
ATOM 712 C C . HIS A 1 94 ? -1.748 -2.498 4.989 1.00 81.31 94 HIS A C 1
ATOM 714 O O . HIS A 1 94 ? -0.803 -1.715 4.938 1.00 81.31 94 HIS A O 1
ATOM 720 N N . PHE A 1 95 ? -1.716 -3.589 5.760 1.00 83.88 95 PHE A N 1
ATOM 721 C CA . PHE A 1 95 ? -0.574 -3.926 6.610 1.00 83.88 95 PHE A CA 1
ATOM 722 C C . PHE A 1 95 ? 0.619 -4.481 5.836 1.00 83.88 95 PHE A C 1
ATOM 724 O O . PHE A 1 95 ? 1.721 -4.388 6.352 1.00 83.88 95 PHE A O 1
ATOM 731 N N . ILE A 1 96 ? 0.445 -5.012 4.622 1.00 83.69 96 ILE A N 1
ATOM 732 C CA . ILE A 1 96 ? 1.571 -5.421 3.758 1.00 83.69 96 ILE A CA 1
ATOM 733 C C . ILE A 1 96 ? 2.343 -4.194 3.250 1.00 83.69 96 ILE A C 1
ATOM 735 O O . ILE A 1 96 ? 3.565 -4.238 3.106 1.00 83.69 96 ILE A O 1
ATOM 739 N N . LEU A 1 97 ? 1.644 -3.075 3.035 1.00 85.31 97 LEU A N 1
ATOM 740 C CA . LEU A 1 97 ? 2.257 -1.823 2.588 1.00 85.31 97 LEU A CA 1
ATOM 741 C C . LEU A 1 97 ? 3.105 -1.163 3.681 1.00 85.31 97 LEU A C 1
ATOM 743 O O . LEU A 1 97 ? 4.107 -0.535 3.365 1.00 85.31 97 LEU A O 1
ATOM 747 N N . LEU A 1 98 ? 2.734 -1.311 4.955 1.00 85.12 98 LEU A N 1
ATOM 748 C CA . LEU A 1 98 ? 3.410 -0.661 6.086 1.00 85.12 98 LEU A CA 1
ATOM 749 C C . LEU A 1 98 ? 4.899 -1.050 6.219 1.00 85.12 98 LEU A C 1
ATOM 751 O O . LEU A 1 98 ? 5.741 -0.150 6.240 1.00 85.12 98 LEU A O 1
ATOM 755 N N . PRO A 1 99 ? 5.268 -2.347 6.255 1.00 82.69 99 PRO A N 1
ATOM 756 C CA . PRO A 1 99 ? 6.662 -2.772 6.234 1.00 82.69 99 PRO A CA 1
ATOM 757 C C . PRO A 1 99 ? 7.389 -2.304 4.974 1.00 82.69 99 PRO A C 1
ATOM 759 O O . PRO A 1 99 ? 8.508 -1.807 5.067 1.00 82.69 99 PRO A O 1
ATOM 762 N N . ALA A 1 100 ? 6.751 -2.409 3.802 1.00 85.38 100 ALA A N 1
ATOM 763 C CA . ALA A 1 100 ? 7.348 -1.978 2.540 1.00 85.38 100 ALA A CA 1
ATOM 764 C C . ALA A 1 100 ? 7.649 -0.470 2.534 1.00 85.38 100 ALA A C 1
ATOM 766 O O . ALA A 1 100 ? 8.722 -0.064 2.098 1.00 85.38 100 ALA A O 1
ATOM 767 N N . LEU A 1 101 ? 6.748 0.346 3.085 1.00 87.88 101 LEU A N 1
ATOM 768 C CA . LEU A 1 101 ? 6.909 1.793 3.207 1.00 87.88 101 LEU A CA 1
ATOM 769 C C . LEU A 1 101 ? 8.108 2.166 4.086 1.00 87.88 101 LEU A C 1
ATOM 771 O O . LEU A 1 101 ? 8.782 3.152 3.807 1.00 87.88 101 LEU A O 1
ATOM 775 N N . PHE A 1 102 ? 8.392 1.375 5.123 1.00 86.94 102 PHE A N 1
ATOM 776 C CA . PHE A 1 102 ? 9.544 1.595 5.997 1.00 86.94 102 PHE A CA 1
ATOM 777 C C . PHE A 1 102 ? 10.858 1.087 5.385 1.00 86.94 102 PHE A C 1
ATOM 779 O O . PHE A 1 102 ? 11.889 1.749 5.480 1.00 86.94 102 PHE A O 1
ATOM 786 N N . VAL A 1 103 ? 10.829 -0.075 4.727 1.00 88.69 103 VAL A N 1
ATOM 787 C CA . VAL A 1 103 ? 12.019 -0.694 4.122 1.00 88.69 103 VAL A CA 1
ATOM 788 C C . VAL A 1 103 ? 12.459 0.042 2.854 1.00 88.69 103 VAL A C 1
ATOM 790 O O . VAL A 1 103 ? 13.657 0.192 2.627 1.00 88.69 103 VAL A O 1
ATOM 793 N N . PHE A 1 104 ? 11.520 0.538 2.046 1.00 91.81 104 PHE A N 1
ATOM 794 C CA . PHE A 1 104 ? 11.798 1.208 0.773 1.00 91.81 104 PHE A CA 1
ATOM 795 C C . PHE A 1 104 ? 12.804 2.371 0.859 1.00 91.81 104 PHE A C 1
ATOM 797 O O . PHE A 1 104 ? 13.784 2.329 0.116 1.00 91.81 104 PHE A O 1
ATOM 804 N N . PRO A 1 105 ? 12.647 3.389 1.732 1.00 92.81 105 PRO A N 1
ATOM 805 C CA . PRO A 1 105 ? 13.595 4.502 1.793 1.00 92.81 105 PRO A CA 1
ATOM 806 C C . PRO A 1 105 ? 14.996 4.050 2.219 1.00 92.81 105 PRO A C 1
ATOM 808 O O . PRO A 1 105 ? 15.990 4.559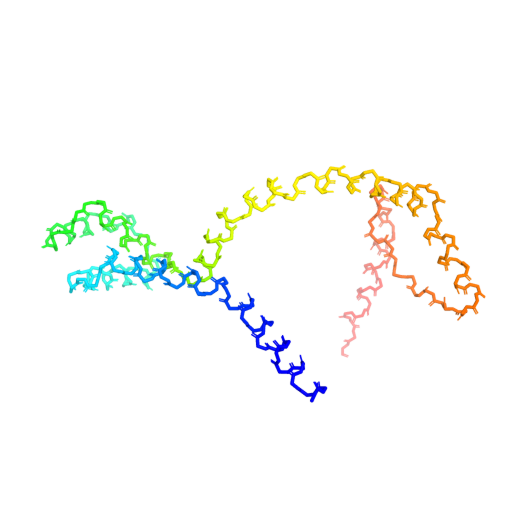 1.705 1.00 92.81 105 PRO A O 1
ATOM 811 N N . ILE A 1 106 ? 15.086 3.061 3.112 1.00 93.38 106 ILE A N 1
ATOM 812 C CA . ILE A 1 106 ? 16.361 2.488 3.558 1.00 93.38 106 ILE A CA 1
ATOM 813 C C . ILE A 1 106 ? 17.025 1.735 2.402 1.00 93.38 106 ILE A C 1
ATOM 815 O O . ILE A 1 106 ? 18.200 1.952 2.112 1.00 93.38 106 ILE A O 1
ATOM 819 N N . ALA A 1 107 ? 16.265 0.891 1.702 1.00 93.38 107 ALA A N 1
ATOM 820 C CA . ALA A 1 107 ? 16.741 0.164 0.533 1.00 93.38 107 ALA A CA 1
ATOM 821 C C . ALA A 1 107 ? 17.185 1.117 -0.585 1.00 93.38 107 ALA A C 1
ATOM 823 O O . ALA A 1 107 ? 18.226 0.889 -1.194 1.00 93.38 107 ALA A O 1
ATOM 824 N N . LEU A 1 108 ? 16.449 2.209 -0.819 1.00 95.12 108 LEU A N 1
ATOM 825 C CA . LEU A 1 108 ? 16.808 3.240 -1.791 1.00 95.12 108 LEU A CA 1
ATOM 826 C C . LEU A 1 108 ? 18.122 3.930 -1.417 1.00 95.12 108 LEU A C 1
ATOM 828 O O . LEU A 1 108 ? 18.965 4.119 -2.286 1.00 95.12 108 LEU A O 1
ATOM 832 N N . LEU A 1 109 ? 18.319 4.268 -0.141 1.00 96.38 109 LEU A N 1
ATOM 833 C CA . LEU A 1 109 ? 19.558 4.880 0.342 1.00 96.38 109 LEU A CA 1
ATOM 834 C C . LEU A 1 109 ? 20.754 3.935 0.152 1.00 96.38 109 LEU A C 1
ATOM 836 O O . LEU A 1 109 ? 21.805 4.362 -0.320 1.00 96.38 109 LEU A O 1
ATOM 840 N N . LEU A 1 110 ? 20.578 2.643 0.442 1.00 96.75 110 LEU A N 1
ATOM 841 C CA . LEU A 1 110 ? 21.609 1.622 0.229 1.00 96.75 110 LEU A CA 1
ATOM 842 C C . LEU A 1 110 ? 21.876 1.339 -1.258 1.00 96.75 110 LEU A C 1
ATOM 844 O O . LEU A 1 110 ? 23.019 1.099 -1.643 1.00 96.75 110 LEU A O 1
ATOM 848 N N . ALA A 1 111 ? 20.844 1.379 -2.102 1.00 95.69 111 ALA A N 1
ATOM 849 C CA . ALA A 1 111 ? 20.961 1.167 -3.542 1.00 95.69 111 ALA A CA 1
ATOM 850 C C . ALA A 1 111 ? 21.443 2.417 -4.296 1.00 95.69 111 ALA A C 1
ATOM 852 O O . ALA A 1 111 ? 21.957 2.291 -5.407 1.00 95.69 111 ALA A O 1
ATOM 853 N N . ALA A 1 112 ? 21.316 3.611 -3.710 1.00 96.31 112 ALA A N 1
ATOM 854 C CA . ALA A 1 112 ? 21.686 4.888 -4.315 1.00 96.31 112 ALA A CA 1
ATOM 855 C C . ALA A 1 112 ? 23.082 4.907 -4.970 1.00 96.31 112 ALA A C 1
ATOM 857 O O . ALA A 1 112 ? 23.158 5.332 -6.122 1.00 96.31 112 ALA A O 1
ATOM 858 N N . PRO A 1 113 ? 24.177 4.433 -4.336 1.00 95.75 113 PRO A N 1
ATOM 859 C CA . PRO A 1 113 ? 25.493 4.428 -4.980 1.00 95.75 113 PRO A CA 1
ATOM 860 C C . PRO A 1 113 ? 25.547 3.525 -6.219 1.00 95.75 113 PRO A C 1
ATOM 862 O O . PRO A 1 113 ? 26.142 3.895 -7.229 1.00 95.75 113 PRO A O 1
ATOM 865 N N . VAL A 1 114 ? 24.886 2.365 -6.174 1.00 96.88 114 VAL A N 1
ATOM 866 C CA . VAL A 1 114 ? 24.801 1.449 -7.321 1.00 96.88 114 VAL A CA 1
ATOM 867 C C . VAL A 1 114 ? 23.976 2.079 -8.441 1.00 96.88 114 VAL A C 1
ATOM 869 O O . VAL A 1 114 ? 24.385 2.039 -9.598 1.00 96.88 114 VAL A O 1
ATOM 872 N N . ILE A 1 115 ? 22.848 2.709 -8.104 1.00 95.69 115 ILE A N 1
ATOM 873 C CA . ILE A 1 115 ? 21.989 3.417 -9.062 1.00 95.69 115 ILE A CA 1
ATOM 874 C C . ILE A 1 115 ? 22.753 4.568 -9.716 1.00 95.69 115 ILE A C 1
ATOM 876 O O . ILE A 1 115 ? 22.694 4.711 -10.934 1.00 95.69 115 ILE A O 1
ATOM 880 N N . LEU A 1 116 ? 23.504 5.354 -8.941 1.00 96.25 116 LEU A N 1
ATOM 881 C CA . LEU A 1 116 ? 24.318 6.457 -9.453 1.00 96.25 116 LEU A CA 1
ATOM 882 C C . LEU A 1 116 ? 25.353 5.963 -10.473 1.00 96.25 116 LEU A C 1
ATOM 884 O O . LEU A 1 116 ? 25.564 6.605 -11.499 1.00 96.25 116 LEU A O 1
ATOM 888 N N . LEU A 1 117 ? 25.960 4.804 -10.215 1.00 95.81 117 LEU A N 1
ATOM 889 C CA . LEU A 1 117 ? 26.931 4.185 -11.115 1.00 95.81 117 LEU A CA 1
ATOM 890 C C . LEU A 1 117 ? 26.274 3.527 -12.340 1.00 95.81 117 LEU A C 1
ATOM 892 O O . LEU A 1 117 ? 26.841 3.554 -13.431 1.00 95.81 117 LEU A O 1
ATOM 896 N N . ALA A 1 118 ? 25.070 2.972 -12.194 1.00 94.94 118 ALA A N 1
ATOM 897 C CA . ALA A 1 118 ? 24.300 2.391 -13.294 1.00 94.94 118 ALA A CA 1
ATOM 898 C C . ALA A 1 118 ? 23.661 3.457 -14.202 1.00 94.94 118 ALA A C 1
ATOM 900 O O . ALA A 1 118 ? 23.464 3.220 -15.394 1.00 94.94 118 ALA A O 1
ATOM 901 N N . PHE A 1 119 ? 23.357 4.640 -13.666 1.00 96.38 119 PHE A N 1
ATOM 902 C CA . PHE A 1 119 ? 22.731 5.748 -14.386 1.00 96.38 119 PHE A CA 1
ATOM 903 C C . PHE A 1 119 ? 23.415 6.108 -15.722 1.00 96.38 119 PHE A C 1
ATOM 905 O O . PHE A 1 119 ? 22.715 6.167 -16.737 1.00 96.38 119 PHE A O 1
ATOM 912 N N . PRO A 1 120 ? 24.751 6.287 -15.809 1.00 95.00 120 PRO A N 1
ATOM 913 C CA . PRO A 1 120 ? 25.410 6.543 -17.091 1.00 95.00 120 PRO A CA 1
ATOM 914 C C . PRO A 1 120 ? 25.259 5.384 -18.086 1.00 95.00 120 PRO A C 1
ATOM 916 O O . PRO A 1 120 ? 25.107 5.626 -19.282 1.00 95.00 120 PRO A O 1
ATOM 919 N N . VAL A 1 121 ? 25.244 4.133 -17.617 1.00 96.19 121 VAL A N 1
ATOM 920 C CA . VAL A 1 121 ? 25.030 2.959 -18.481 1.00 96.19 121 VAL A CA 1
ATOM 921 C C . VAL A 1 121 ? 23.617 2.976 -19.066 1.00 96.19 121 VAL A C 1
ATOM 923 O O . VAL A 1 121 ? 23.445 2.743 -20.266 1.00 96.19 121 VAL A O 1
ATOM 926 N N . PHE A 1 122 ? 22.610 3.320 -18.257 1.00 95.31 122 PHE A N 1
ATOM 927 C CA . PHE A 1 122 ? 21.240 3.520 -18.735 1.00 95.31 122 PHE A CA 1
ATOM 928 C C . PHE A 1 122 ? 21.153 4.644 -19.772 1.00 95.31 122 PHE A C 1
ATOM 930 O O . PHE A 1 122 ? 20.541 4.440 -20.819 1.00 95.31 122 PHE A O 1
ATOM 937 N N . MET A 1 123 ? 21.819 5.779 -19.536 1.00 95.62 123 MET A N 1
ATOM 938 C CA . MET A 1 123 ? 21.866 6.899 -20.488 1.00 95.62 123 MET A CA 1
ATOM 939 C C . MET A 1 123 ? 22.490 6.496 -21.828 1.00 95.62 123 MET A C 1
ATOM 941 O O . MET A 1 123 ? 21.934 6.791 -22.884 1.00 95.62 123 MET A O 1
ATOM 945 N N . VAL A 1 124 ? 23.623 5.786 -21.813 1.00 95.56 124 VAL A N 1
ATOM 946 C CA . VAL A 1 124 ? 24.263 5.295 -23.046 1.00 95.56 124 VAL A CA 1
ATOM 947 C C . VAL A 1 124 ? 23.360 4.296 -23.769 1.00 95.56 124 VAL A C 1
ATOM 949 O O . VAL A 1 124 ? 23.240 4.352 -24.992 1.00 95.56 124 VAL A O 1
ATOM 952 N N . THR A 1 125 ? 22.696 3.408 -23.028 1.00 94.56 125 THR A N 1
ATOM 953 C CA . THR A 1 125 ? 21.775 2.417 -23.598 1.00 94.56 125 THR A CA 1
ATOM 954 C C . THR A 1 125 ? 20.573 3.095 -24.251 1.00 94.56 125 THR A C 1
ATOM 956 O O . THR A 1 125 ? 20.254 2.784 -25.394 1.00 94.56 125 THR A O 1
ATOM 959 N N . GLU A 1 126 ? 19.936 4.058 -23.583 1.00 94.25 126 GLU A N 1
ATOM 960 C CA . GLU A 1 126 ? 18.839 4.851 -24.153 1.00 94.25 126 GLU A CA 1
ATOM 961 C C . GLU A 1 126 ? 19.300 5.618 -25.396 1.00 94.25 126 GLU A C 1
ATOM 963 O O . GLU A 1 126 ? 18.660 5.555 -26.449 1.00 94.25 126 GLU A O 1
ATOM 968 N N . PHE A 1 127 ? 20.455 6.280 -25.309 1.00 94.69 127 PHE A N 1
ATOM 969 C CA . PHE A 1 127 ? 21.034 7.000 -26.434 1.00 94.69 127 PHE A CA 1
ATOM 970 C C . PHE A 1 127 ? 21.266 6.076 -27.639 1.00 94.69 127 PHE A C 1
ATOM 972 O O . PHE A 1 127 ? 20.908 6.417 -28.769 1.00 94.69 127 PHE A O 1
ATOM 979 N N . LEU A 1 128 ? 21.825 4.888 -27.416 1.00 93.62 128 LEU A N 1
ATOM 980 C CA . LEU A 1 128 ? 22.121 3.944 -28.485 1.00 93.62 128 LEU A CA 1
ATOM 981 C C . LEU A 1 128 ? 20.846 3.299 -29.050 1.00 93.62 128 LEU A C 1
ATOM 983 O O . LEU A 1 128 ? 20.653 3.273 -30.263 1.00 93.62 128 LEU A O 1
ATOM 987 N N . LEU A 1 129 ? 19.952 2.792 -28.203 1.00 91.19 129 LEU A N 1
ATOM 988 C CA . LEU A 1 129 ? 18.757 2.079 -28.662 1.00 91.19 129 LEU A CA 1
ATOM 989 C C . LEU A 1 129 ? 17.733 3.028 -29.289 1.00 91.19 129 LEU A C 1
ATOM 991 O O . LEU A 1 129 ? 17.198 2.715 -30.357 1.00 91.19 129 LEU A O 1
ATOM 995 N N . ILE A 1 130 ? 17.475 4.168 -28.641 1.00 89.19 130 ILE A N 1
ATOM 996 C CA . ILE A 1 130 ? 16.411 5.106 -29.012 1.00 89.19 130 ILE A CA 1
ATOM 997 C C . ILE A 1 130 ? 16.965 6.202 -29.920 1.00 89.19 130 ILE A C 1
ATOM 999 O O . ILE A 1 130 ? 16.616 6.244 -31.098 1.00 89.19 130 ILE A O 1
ATOM 1003 N N . ARG A 1 131 ? 17.865 7.067 -29.427 1.00 86.44 131 ARG A N 1
ATOM 1004 C CA . ARG A 1 131 ? 18.313 8.251 -30.198 1.00 86.44 131 ARG A CA 1
ATOM 1005 C C . ARG A 1 131 ? 19.079 7.884 -31.463 1.00 86.44 131 ARG A C 1
ATOM 1007 O O . ARG A 1 131 ? 18.965 8.578 -32.470 1.00 86.44 131 ARG A O 1
ATOM 1014 N N . ARG A 1 132 ? 19.843 6.790 -31.441 1.00 86.12 132 ARG A N 1
ATOM 1015 C CA . ARG A 1 132 ? 20.566 6.290 -32.619 1.00 86.12 132 ARG A CA 1
ATOM 1016 C C . ARG A 1 132 ? 19.716 5.368 -33.501 1.00 86.12 132 ARG A C 1
ATOM 1018 O O . ARG A 1 132 ? 20.232 4.842 -34.483 1.00 86.12 132 ARG A O 1
ATOM 1025 N N . ASN A 1 133 ? 18.427 5.184 -33.191 1.00 88.06 133 ASN A N 1
ATOM 1026 C CA . ASN A 1 133 ? 17.500 4.313 -33.919 1.00 88.06 133 ASN A CA 1
ATOM 1027 C C . ASN A 1 133 ? 18.027 2.876 -34.110 1.00 88.06 133 ASN A C 1
ATOM 1029 O O . ASN A 1 133 ? 17.626 2.188 -35.054 1.00 88.06 133 ASN A O 1
ATOM 1033 N N . VAL A 1 134 ? 18.924 2.395 -33.238 1.00 89.25 134 VAL A N 1
ATOM 1034 C CA . VAL A 1 134 ? 19.481 1.035 -33.346 1.00 89.25 134 VAL A CA 1
ATOM 1035 C C . VAL A 1 134 ? 18.374 0.009 -33.166 1.00 89.25 134 VAL A C 1
ATOM 1037 O O . VAL A 1 134 ? 18.344 -0.976 -33.898 1.00 89.25 134 VAL A O 1
ATOM 1040 N N . LEU A 1 135 ? 17.405 0.277 -32.288 1.00 86.19 135 LEU A N 1
ATOM 1041 C CA . LEU A 1 135 ? 16.254 -0.599 -32.101 1.00 86.19 135 LEU A CA 1
ATOM 1042 C C . LEU A 1 135 ? 15.409 -0.716 -33.381 1.00 86.19 135 LEU A C 1
ATOM 1044 O O . LEU A 1 135 ? 15.065 -1.818 -33.802 1.00 86.19 135 LEU A O 1
ATOM 1048 N N . ALA A 1 136 ? 15.128 0.409 -34.045 1.00 86.19 136 ALA A N 1
ATOM 1049 C CA . ALA A 1 136 ? 14.376 0.424 -35.300 1.00 86.19 136 ALA A CA 1
ATOM 1050 C C . ALA A 1 136 ? 15.159 -0.237 -36.448 1.00 86.19 136 ALA A C 1
ATOM 1052 O O . ALA A 1 136 ? 14.589 -0.942 -37.282 1.00 86.19 136 ALA A O 1
ATOM 1053 N N . THR A 1 137 ? 16.477 -0.042 -36.472 1.00 86.44 137 THR A N 1
ATOM 1054 C CA . THR A 1 137 ? 17.367 -0.639 -37.474 1.00 86.44 137 THR A CA 1
ATOM 1055 C C . THR A 1 137 ? 17.453 -2.151 -37.296 1.00 86.44 137 THR A C 1
ATOM 1057 O O . THR A 1 137 ? 17.289 -2.888 -38.266 1.00 86.44 137 THR A O 1
ATOM 1060 N N . ALA A 1 138 ? 17.627 -2.624 -36.061 1.00 86.31 138 ALA A N 1
ATOM 1061 C CA . ALA A 1 138 ? 17.629 -4.042 -35.724 1.00 86.31 138 ALA A CA 1
ATOM 1062 C C . ALA A 1 138 ? 16.283 -4.699 -36.061 1.00 86.31 138 ALA A C 1
ATOM 1064 O O . ALA A 1 138 ? 16.262 -5.772 -36.658 1.00 86.31 138 ALA A O 1
ATOM 1065 N N . LEU A 1 139 ? 15.162 -4.029 -35.769 1.00 86.06 139 LEU A N 1
ATOM 1066 C CA . LEU A 1 139 ? 13.828 -4.519 -36.117 1.00 86.06 139 LEU A CA 1
ATOM 1067 C C . LEU A 1 139 ? 13.634 -4.632 -37.636 1.00 86.06 139 LEU A C 1
ATOM 1069 O O . LEU A 1 139 ? 13.110 -5.633 -38.121 1.00 86.06 139 LEU A O 1
ATOM 1073 N N . ASN A 1 140 ? 14.088 -3.638 -38.402 1.00 84.62 140 ASN A N 1
ATOM 1074 C CA . ASN A 1 140 ? 14.030 -3.674 -39.865 1.00 84.62 140 ASN A CA 1
ATOM 1075 C C . ASN A 1 140 ? 14.947 -4.749 -40.463 1.00 84.62 140 ASN A C 1
ATOM 1077 O O . ASN A 1 140 ? 14.578 -5.378 -41.455 1.00 84.62 140 ASN A O 1
ATOM 1081 N N . LEU A 1 141 ? 16.120 -4.977 -39.870 1.00 85.25 141 LEU A N 1
ATOM 1082 C CA . LEU A 1 141 ? 17.033 -6.043 -40.279 1.00 85.25 141 LEU A CA 1
ATOM 1083 C C . LEU A 1 141 ? 16.412 -7.418 -40.016 1.00 85.25 141 LEU A C 1
ATOM 1085 O O . LEU A 1 141 ? 16.389 -8.263 -40.908 1.00 85.25 141 LEU A O 1
ATOM 1089 N N . LEU A 1 142 ? 15.829 -7.609 -38.832 1.00 84.94 142 LEU A N 1
ATOM 1090 C CA . LEU A 1 142 ? 15.136 -8.841 -38.474 1.00 84.94 142 LEU A CA 1
ATOM 1091 C C . LEU A 1 142 ? 13.925 -9.073 -39.387 1.00 84.94 142 LEU A C 1
ATOM 1093 O O . LEU A 1 142 ? 13.751 -10.162 -39.915 1.00 84.94 142 LEU A O 1
ATOM 1097 N N . ARG A 1 143 ? 13.147 -8.028 -39.691 1.00 78.38 143 ARG A N 1
ATOM 1098 C CA . ARG A 1 143 ? 12.040 -8.099 -40.657 1.00 78.38 143 ARG A CA 1
ATOM 1099 C C . ARG A 1 143 ? 12.493 -8.587 -42.037 1.00 78.38 143 ARG A C 1
ATOM 1101 O O . ARG A 1 143 ? 11.786 -9.381 -42.652 1.00 78.38 143 ARG A O 1
ATOM 1108 N N . ARG A 1 144 ? 13.650 -8.119 -42.520 1.00 79.94 144 ARG A N 1
ATOM 1109 C CA . ARG A 1 144 ? 14.219 -8.536 -43.815 1.00 79.94 144 ARG A CA 1
ATOM 1110 C C . ARG A 1 144 ? 14.681 -9.991 -43.814 1.00 79.94 144 ARG A C 1
ATOM 1112 O O . ARG A 1 144 ? 14.600 -10.634 -44.851 1.00 79.94 144 ARG A O 1
ATOM 1119 N N . LEU A 1 145 ? 15.162 -10.493 -42.679 1.00 82.44 145 LEU A N 1
ATOM 1120 C CA . LEU A 1 145 ? 15.645 -11.868 -42.560 1.00 82.44 145 LEU A CA 1
ATOM 1121 C C . LEU A 1 145 ? 14.505 -12.869 -42.351 1.00 82.44 145 LEU A C 1
ATOM 1123 O O . LEU A 1 145 ? 14.530 -13.952 -42.925 1.00 82.44 145 LEU A O 1
ATOM 1127 N N . THR A 1 146 ? 13.500 -12.512 -41.554 1.00 77.50 146 THR A N 1
ATOM 1128 C CA . THR A 1 146 ? 12.476 -13.462 -41.095 1.00 77.50 146 THR A CA 1
ATOM 1129 C C . THR A 1 146 ? 11.142 -13.341 -41.842 1.00 77.50 146 THR A C 1
ATOM 1131 O O . THR A 1 146 ? 10.204 -14.054 -41.504 1.00 77.50 146 THR A O 1
ATOM 1134 N N . ASN A 1 147 ? 11.018 -12.437 -42.831 1.00 68.94 147 ASN A N 1
ATOM 1135 C CA . ASN A 1 147 ? 9.773 -12.136 -43.572 1.00 68.94 147 ASN A CA 1
ATOM 1136 C C . ASN A 1 147 ? 8.543 -11.895 -42.674 1.00 68.94 147 ASN A C 1
ATOM 1138 O O . ASN A 1 147 ? 7.397 -12.029 -43.103 1.00 68.94 147 ASN A O 1
ATOM 1142 N N . TRP A 1 148 ? 8.767 -11.513 -41.416 1.00 69.88 148 TRP A N 1
ATOM 1143 C CA . TRP A 1 148 ? 7.702 -11.314 -40.447 1.00 69.88 148 TRP A CA 1
ATOM 1144 C C . TRP A 1 148 ? 6.928 -10.053 -40.841 1.00 69.88 148 TRP A C 1
ATOM 1146 O O . TRP A 1 148 ? 7.399 -8.923 -40.674 1.00 69.88 148 TRP A O 1
ATOM 1156 N N . GLN A 1 149 ? 5.744 -10.229 -41.426 1.00 58.00 149 GLN A N 1
ATOM 1157 C CA . GLN A 1 149 ? 4.819 -9.127 -41.647 1.00 58.00 149 GLN A CA 1
ATOM 1158 C C . GLN A 1 149 ? 4.309 -8.671 -40.280 1.00 58.00 149 GLN A C 1
ATOM 1160 O O . GLN A 1 149 ? 3.459 -9.308 -39.666 1.00 58.00 149 GLN A O 1
ATOM 1165 N N . ILE A 1 150 ? 4.880 -7.576 -39.777 1.00 60.78 150 ILE A N 1
ATOM 1166 C CA . ILE A 1 150 ? 4.344 -6.853 -38.627 1.00 60.78 150 ILE A CA 1
ATOM 1167 C C . ILE A 1 150 ? 2.933 -6.403 -39.017 1.00 60.78 150 ILE A C 1
ATOM 1169 O O . ILE A 1 150 ? 2.768 -5.514 -39.861 1.00 60.78 150 ILE A O 1
ATOM 1173 N N . ILE A 1 151 ? 1.927 -7.051 -38.425 1.00 63.16 151 ILE A N 1
ATOM 1174 C CA . ILE A 1 151 ? 0.542 -6.584 -38.427 1.00 63.16 151 ILE A CA 1
ATOM 1175 C C . ILE A 1 151 ? 0.579 -5.232 -37.721 1.00 63.16 151 ILE A C 1
ATOM 1177 O O . ILE A 1 151 ? 0.792 -5.124 -36.515 1.00 63.16 151 ILE A O 1
ATOM 1181 N N . HIS A 1 152 ? 0.495 -4.185 -38.521 1.00 53.88 152 HIS A N 1
ATOM 1182 C CA . HIS A 1 152 ? 0.525 -2.803 -38.096 1.00 53.88 152 HIS A CA 1
ATOM 1183 C C . HIS A 1 152 ? -0.798 -2.532 -37.387 1.00 53.88 152 HIS A C 1
ATOM 1185 O O . HIS A 1 152 ? -1.823 -2.325 -38.025 1.00 53.88 152 HIS A O 1
ATOM 1191 N N . ILE A 1 153 ? -0.779 -2.558 -36.056 1.00 63.12 153 ILE A N 1
ATOM 1192 C CA . ILE A 1 153 ? -1.845 -1.948 -35.265 1.00 63.12 153 ILE A CA 1
ATOM 1193 C C . ILE A 1 153 ? -1.713 -0.439 -35.523 1.00 63.12 153 ILE A C 1
ATOM 1195 O O . ILE A 1 153 ? -0.645 0.115 -35.228 1.00 63.12 153 ILE A O 1
ATOM 1199 N N . PRO A 1 154 ? -2.710 0.224 -36.140 1.00 54.19 154 PRO A N 1
ATOM 1200 C CA . PRO A 1 154 ? -2.618 1.647 -36.428 1.00 54.19 154 PRO A CA 1
ATOM 1201 C C . PRO A 1 154 ? -2.365 2.391 -35.119 1.00 54.19 154 PRO A C 1
ATOM 1203 O O . PRO A 1 154 ? -3.091 2.224 -34.138 1.00 54.19 154 PRO A O 1
ATOM 1206 N N . ARG A 1 155 ? -1.291 3.185 -35.094 1.00 54.50 155 ARG A N 1
ATOM 1207 C CA . ARG A 1 155 ? -0.968 4.058 -33.968 1.00 54.50 155 ARG A CA 1
ATOM 1208 C C . ARG A 1 155 ? -2.030 5.150 -33.894 1.00 54.50 155 ARG A C 1
ATOM 1210 O O . ARG A 1 155 ? -1.888 6.202 -34.502 1.00 54.50 155 ARG A O 1
ATOM 1217 N N . THR A 1 156 ? -3.092 4.912 -33.142 1.00 50.84 156 THR A N 1
ATOM 1218 C CA . THR A 1 156 ? -3.960 5.981 -32.654 1.00 50.84 156 THR A CA 1
ATOM 1219 C C . THR A 1 156 ? -3.285 6.570 -31.428 1.00 50.84 156 THR A C 1
ATOM 1221 O O . THR A 1 156 ? -3.541 6.104 -30.329 1.00 50.84 156 THR A O 1
ATOM 1224 N N . LEU A 1 157 ? -2.337 7.479 -31.625 1.00 51.28 157 LEU A N 1
ATOM 1225 C CA . LEU A 1 157 ? -1.942 8.527 -30.680 1.00 51.28 157 LEU A CA 1
ATOM 1226 C C . LEU A 1 157 ? -0.785 9.280 -31.349 1.00 51.28 157 LEU A C 1
ATOM 1228 O O . LEU A 1 157 ? 0.388 9.029 -31.081 1.00 51.28 157 LEU A O 1
ATOM 1232 N N . ASP A 1 158 ? -1.132 10.179 -32.263 1.00 44.72 158 ASP A N 1
ATOM 1233 C CA . ASP A 1 158 ? -0.331 11.379 -32.440 1.00 44.72 158 ASP A CA 1
ATOM 1234 C C . ASP A 1 158 ? -1.269 12.579 -32.380 1.00 44.72 158 ASP A C 1
ATOM 1236 O O . ASP A 1 158 ? -2.400 12.558 -32.876 1.00 44.72 158 ASP A O 1
ATOM 1240 N N . THR A 1 159 ? -0.838 13.565 -31.616 1.00 49.34 159 THR A N 1
ATOM 1241 C CA . THR A 1 159 ? -1.659 14.683 -31.171 1.00 49.34 159 THR A CA 1
ATOM 1242 C C . THR A 1 159 ? -1.589 15.748 -32.253 1.00 49.34 159 THR A C 1
ATOM 1244 O O . THR A 1 159 ? -0.584 16.439 -32.363 1.00 49.34 159 THR A O 1
ATOM 1247 N N . GLY A 1 160 ? -2.638 15.871 -33.064 1.00 45.94 160 GLY A N 1
ATOM 1248 C CA . GLY A 1 160 ? -2.735 16.923 -34.075 1.00 45.94 160 GLY A CA 1
ATOM 1249 C C . GLY A 1 160 ? -3.755 16.592 -35.156 1.00 45.94 160 GLY A C 1
ATOM 1250 O O . GLY A 1 160 ? -3.479 15.791 -36.035 1.00 45.94 160 GLY A O 1
ATOM 1251 N N . GLU A 1 161 ? -4.930 17.215 -35.054 1.00 47.78 161 GLU A N 1
ATOM 1252 C CA . GLU A 1 161 ? -5.970 17.304 -36.090 1.00 47.78 161 GLU A CA 1
ATOM 1253 C C . GLU A 1 161 ? -6.458 15.975 -36.690 1.00 47.78 161 GLU A C 1
ATOM 1255 O O . GLU A 1 161 ? -6.157 15.583 -37.814 1.00 47.78 161 GLU A O 1
ATOM 1260 N N . VAL A 1 162 ? -7.345 15.314 -35.941 1.00 49.53 162 VAL A N 1
ATOM 1261 C CA . VAL A 1 162 ? -8.246 14.297 -36.493 1.00 49.53 162 VAL A CA 1
ATOM 1262 C C . VAL A 1 162 ? -9.117 14.960 -37.566 1.00 49.53 162 VAL A C 1
ATOM 1264 O O . VAL A 1 162 ? -10.070 15.676 -37.247 1.00 49.53 162 VAL A O 1
ATOM 1267 N N . SER A 1 163 ? -8.788 14.726 -38.840 1.00 51.97 163 SER A N 1
ATOM 1268 C CA . SER A 1 163 ? -9.633 15.119 -39.968 1.00 51.97 163 SER A CA 1
ATOM 1269 C C . SER A 1 163 ? -11.012 14.476 -39.803 1.00 51.97 163 SER A C 1
ATOM 1271 O O . SER A 1 163 ? -11.165 13.251 -39.836 1.00 51.97 163 SER A O 1
ATOM 1273 N N . ARG A 1 164 ? -12.020 15.326 -39.573 1.00 52.47 164 ARG A N 1
ATOM 1274 C CA . ARG A 1 164 ? -13.416 14.944 -39.302 1.00 52.47 164 ARG A CA 1
ATOM 1275 C C . ARG A 1 164 ? -14.033 14.088 -40.412 1.00 52.47 164 ARG A C 1
ATOM 1277 O O . ARG A 1 164 ? -14.992 13.375 -40.137 1.00 52.47 164 ARG A O 1
ATOM 1284 N N . GLU A 1 165 ? -13.473 14.108 -41.618 1.00 55.31 165 GLU A N 1
ATOM 1285 C CA . GLU A 1 165 ? -13.962 13.322 -42.755 1.00 55.31 165 GLU A CA 1
ATOM 1286 C C . GLU A 1 165 ? -13.812 11.810 -42.533 1.00 55.31 165 GLU A C 1
ATOM 1288 O O . GLU A 1 165 ? -14.775 11.071 -42.727 1.00 55.31 165 GLU A O 1
ATOM 1293 N N . HIS A 1 166 ? -12.674 11.345 -42.003 1.00 51.44 166 HIS A N 1
ATOM 1294 C CA . HIS A 1 166 ? -12.438 9.906 -41.803 1.00 51.44 166 HIS A CA 1
ATOM 1295 C C . HIS A 1 166 ? -13.282 9.308 -40.664 1.00 51.44 166 HIS A C 1
ATOM 1297 O O . HIS A 1 166 ? -13.673 8.142 -40.713 1.00 51.44 166 HIS A O 1
ATOM 1303 N N . VAL A 1 167 ? -13.625 10.107 -39.646 1.00 59.50 167 VAL A N 1
ATOM 1304 C CA . VAL A 1 167 ? -14.546 9.682 -38.573 1.00 59.50 167 VAL A CA 1
ATOM 1305 C C . VAL A 1 167 ? -15.993 9.620 -39.091 1.00 59.50 167 VAL A C 1
ATOM 1307 O O . VAL A 1 167 ? -16.777 8.761 -38.671 1.00 59.50 167 VAL A O 1
ATOM 1310 N N . MET A 1 168 ? -16.358 10.486 -40.044 1.00 57.19 168 MET A N 1
ATOM 1311 C CA . MET A 1 168 ? -17.689 10.483 -40.656 1.00 57.19 168 MET A CA 1
ATOM 1312 C C . MET A 1 168 ? -17.886 9.293 -41.608 1.00 57.19 168 MET A C 1
ATOM 1314 O O . MET A 1 168 ? -18.962 8.698 -41.623 1.00 57.19 168 MET A O 1
ATOM 1318 N N . GLU A 1 169 ? -16.837 8.866 -42.308 1.00 57.56 169 GLU A N 1
ATOM 1319 C CA . GLU A 1 169 ? -16.875 7.688 -43.183 1.00 57.56 169 GLU A CA 1
ATOM 1320 C C . GLU A 1 169 ? -17.007 6.369 -42.390 1.00 57.56 169 GLU A C 1
ATOM 1322 O O . GLU A 1 169 ? -17.857 5.528 -42.698 1.00 57.56 169 GLU A O 1
ATOM 1327 N N . LEU A 1 170 ? -16.274 6.232 -41.275 1.00 58.69 170 LEU A N 1
ATOM 1328 C CA . LEU A 1 170 ? -16.384 5.082 -40.362 1.00 58.69 170 LEU A CA 1
ATOM 1329 C C . LEU A 1 170 ? -17.746 5.004 -39.651 1.00 58.69 170 LEU A C 1
ATOM 1331 O O . LEU A 1 170 ? -18.292 3.914 -39.462 1.00 58.69 170 LEU A O 1
ATOM 1335 N N . SER A 1 171 ? -18.337 6.148 -39.295 1.00 58.00 171 SER A N 1
ATOM 1336 C CA . SER A 1 171 ? -19.682 6.184 -38.700 1.00 58.00 171 SER A CA 1
ATOM 1337 C C . SER A 1 171 ? -20.793 5.882 -39.714 1.00 58.00 171 SER A C 1
ATOM 1339 O O . SER A 1 171 ? -21.794 5.254 -39.352 1.00 58.00 171 SER A O 1
ATOM 1341 N N . HIS A 1 172 ? -20.603 6.231 -40.991 1.00 57.19 172 HIS A N 1
ATOM 1342 C CA . HIS A 1 172 ? -21.499 5.811 -42.071 1.00 57.19 172 HIS A CA 1
ATOM 1343 C C . HIS A 1 172 ? -21.434 4.301 -42.331 1.00 57.19 172 HIS A C 1
ATOM 1345 O O . HIS A 1 172 ? -22.479 3.682 -42.547 1.00 57.19 172 HIS A O 1
ATOM 1351 N N . HIS A 1 173 ? -20.250 3.688 -42.240 1.00 56.53 173 HIS A N 1
ATOM 1352 C CA . HIS A 1 173 ? -20.103 2.244 -42.433 1.00 56.53 173 HIS A CA 1
ATOM 1353 C C . HIS A 1 173 ? -20.686 1.431 -41.262 1.00 56.53 173 HIS A C 1
ATOM 1355 O O . HIS A 1 173 ? -21.341 0.412 -41.476 1.00 56.53 173 HIS A O 1
ATOM 1361 N N . LEU A 1 174 ? -20.558 1.916 -40.020 1.00 57.84 174 LEU A N 1
ATOM 1362 C CA . LEU A 1 174 ? -21.118 1.246 -38.836 1.00 57.84 174 LEU A CA 1
ATOM 1363 C C . LEU A 1 174 ? -22.652 1.315 -38.750 1.00 57.84 174 LEU A C 1
ATOM 1365 O O . LEU A 1 174 ? -23.276 0.370 -38.265 1.00 57.84 174 LEU A O 1
ATOM 1369 N N . ARG A 1 175 ? -23.292 2.369 -39.279 1.00 54.78 175 ARG A N 1
ATOM 1370 C CA . ARG A 1 175 ? -24.766 2.429 -39.364 1.00 54.78 175 ARG A CA 1
ATOM 1371 C C . ARG A 1 175 ? -25.359 1.390 -40.317 1.00 54.78 175 ARG A C 1
ATOM 1373 O O . ARG A 1 175 ? -26.531 1.051 -40.164 1.00 54.78 175 ARG A O 1
ATOM 1380 N N . HIS A 1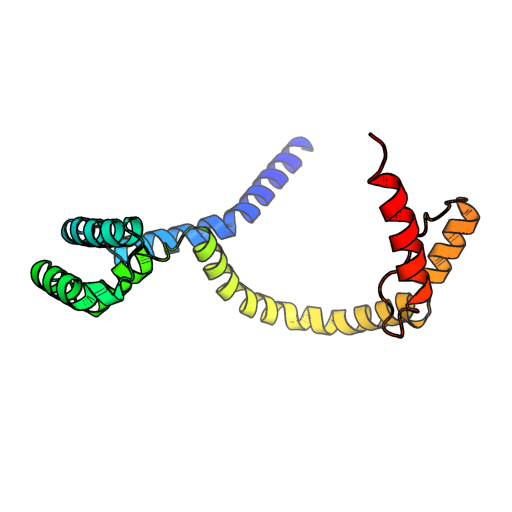 176 ? -24.580 0.873 -41.267 1.00 53.59 176 HIS A N 1
ATOM 1381 C CA . HIS A 1 176 ? -25.078 -0.112 -42.224 1.00 53.59 176 HIS A CA 1
ATOM 1382 C C . HIS A 1 176 ? -25.195 -1.528 -41.626 1.00 53.59 176 HIS A C 1
ATOM 1384 O O . HIS A 1 176 ? -26.020 -2.310 -42.094 1.00 53.59 176 HIS A O 1
ATOM 1390 N N . PHE A 1 177 ? -24.447 -1.834 -40.557 1.00 53.53 177 PHE A N 1
ATOM 1391 C CA . PHE A 1 177 ? -24.465 -3.146 -39.890 1.00 53.53 177 PHE A CA 1
ATOM 1392 C C . PHE A 1 177 ? -25.491 -3.267 -38.759 1.00 53.53 177 PHE A C 1
ATOM 1394 O O . PHE A 1 177 ? -25.799 -4.373 -38.330 1.00 53.53 177 PHE A O 1
ATOM 1401 N N . GLN A 1 178 ? -26.062 -2.154 -38.294 1.00 52.59 178 GLN A N 1
ATOM 1402 C CA . GLN A 1 178 ? -27.096 -2.169 -37.252 1.00 52.59 178 GLN A CA 1
ATOM 1403 C C . GLN A 1 178 ? -28.520 -2.316 -37.819 1.00 52.59 178 GLN A C 1
ATOM 1405 O O . GLN A 1 178 ? -29.499 -2.245 -37.078 1.00 52.59 178 GLN A O 1
ATOM 1410 N N . ARG A 1 179 ? -28.645 -2.493 -39.141 1.00 49.62 179 ARG A N 1
ATOM 1411 C CA . ARG A 1 179 ? -29.921 -2.593 -39.857 1.00 49.62 179 ARG A CA 1
ATOM 1412 C C . ARG A 1 179 ? -29.929 -3.787 -40.812 1.00 49.62 179 ARG A C 1
ATOM 1414 O O . ARG A 1 179 ? -30.167 -3.636 -42.004 1.00 49.62 179 ARG A O 1
ATOM 1421 N N . ALA A 1 180 ? -29.671 -4.970 -40.269 1.00 41.78 180 ALA A N 1
ATOM 1422 C CA . ALA A 1 180 ? -30.150 -6.219 -40.846 1.00 41.78 180 ALA A CA 1
ATOM 1423 C C . ALA A 1 180 ? -31.126 -6.843 -39.828 1.00 41.78 180 ALA A C 1
ATOM 1425 O O . ALA A 1 180 ? -30.762 -6.906 -38.651 1.00 41.78 180 ALA A O 1
ATOM 1426 N N . PRO A 1 181 ? -32.367 -7.176 -40.228 1.00 49.22 181 PRO A N 1
ATOM 1427 C CA . PRO A 1 181 ? -33.312 -7.898 -39.379 1.00 49.22 181 PRO A CA 1
ATOM 1428 C C . PRO A 1 181 ? -32.834 -9.319 -39.062 1.00 49.22 181 PRO A C 1
ATOM 1430 O O . PRO A 1 181 ? -32.094 -9.896 -39.894 1.00 49.22 181 PRO A O 1
#